Protein AF-A0A4R4QUI0-F1 (afdb_monomer_lite)

Sequence (120 aa):
MSEPFGALEPREASPGRRPVLAGIGLAVLGHLLALAAVVGAARSAGGGRGGDVDLEAGGRFGVAYAVLCTYLGMQTLLLAGVVIASAYGGQWLKVGLIAGWGCGLVLTVGPVVAGFVLGA

Structure (mmCIF, N/CA/C/O backbone):
data_AF-A0A4R4QUI0-F1
#
_entry.id   AF-A0A4R4QUI0-F1
#
loop_
_atom_site.group_PDB
_atom_site.id
_atom_site.type_symbol
_atom_site.label_atom_id
_atom_site.label_alt_id
_atom_site.label_comp_id
_atom_site.label_asym_id
_atom_site.label_entity_id
_atom_site.label_seq_id
_atom_site.pdbx_PDB_ins_code
_atom_site.Cartn_x
_atom_site.Cartn_y
_atom_site.Cartn_z
_atom_site.occupancy
_atom_site.B_iso_or_equiv
_atom_site.auth_seq_id
_atom_site.auth_comp_id
_atom_site.auth_asym_id
_atom_site.auth_atom_id
_atom_site.pdbx_PDB_model_num
ATOM 1 N N . MET A 1 1 ? -57.631 5.597 19.436 1.00 44.00 1 MET A N 1
ATOM 2 C CA . MET A 1 1 ? -56.985 4.651 18.505 1.00 44.00 1 MET A CA 1
ATOM 3 C C . MET A 1 1 ? -55.566 5.145 18.265 1.00 44.00 1 MET A C 1
ATOM 5 O O . MET A 1 1 ? -55.421 6.260 17.795 1.00 44.00 1 MET A O 1
ATOM 9 N N . SER A 1 2 ? -54.593 4.337 18.696 1.00 45.69 2 SER A N 1
ATOM 10 C CA . SER A 1 2 ? -53.229 4.158 18.164 1.00 45.69 2 SER A CA 1
ATOM 11 C C . SER A 1 2 ? -52.360 5.389 17.840 1.00 45.69 2 SER A C 1
ATOM 13 O O . SER A 1 2 ? -52.465 5.962 16.762 1.00 45.69 2 SER A O 1
ATOM 15 N N . GLU A 1 3 ? -51.407 5.701 18.723 1.00 61.09 3 GLU A N 1
ATOM 16 C CA . GLU A 1 3 ? -50.098 6.255 18.323 1.00 61.09 3 GLU A CA 1
ATOM 17 C C . GLU A 1 3 ? -49.208 5.120 17.749 1.00 61.09 3 GLU A C 1
ATOM 19 O O . GLU A 1 3 ? -49.558 3.953 17.963 1.00 61.09 3 GLU A O 1
ATOM 24 N N . PRO A 1 4 ? -48.045 5.369 17.102 1.00 58.41 4 PRO A N 1
ATOM 25 C CA . PRO A 1 4 ? -47.403 6.655 16.806 1.00 58.41 4 PRO A CA 1
ATOM 26 C C . PRO A 1 4 ? -46.914 6.782 15.347 1.00 58.41 4 PRO A C 1
ATOM 28 O O . PRO A 1 4 ? -46.679 5.807 14.632 1.00 58.41 4 PRO A O 1
ATOM 31 N N . PHE A 1 5 ? -46.651 8.018 14.923 1.00 54.06 5 PHE A N 1
ATOM 32 C CA . PHE A 1 5 ? -45.677 8.275 13.866 1.00 54.06 5 PHE A CA 1
ATOM 33 C C . PHE A 1 5 ? -44.335 7.701 14.324 1.00 54.06 5 PHE A C 1
ATOM 35 O O . PHE A 1 5 ? -43.694 8.250 15.218 1.00 54.06 5 PHE A O 1
ATOM 42 N N . GLY A 1 6 ? -43.941 6.572 13.733 1.00 51.44 6 GLY A N 1
ATOM 43 C CA . GLY A 1 6 ? -42.609 6.009 13.876 1.00 51.44 6 GLY A CA 1
ATOM 44 C C . GLY A 1 6 ? -41.600 7.045 13.416 1.00 51.44 6 GLY A C 1
ATOM 45 O O . GLY A 1 6 ? -41.369 7.210 12.217 1.00 51.44 6 GLY A O 1
ATOM 46 N N . ALA A 1 7 ? -41.038 7.767 14.383 1.00 52.62 7 ALA A N 1
ATOM 47 C CA . ALA A 1 7 ? -39.817 8.510 14.201 1.00 52.62 7 ALA A CA 1
ATOM 48 C C . ALA A 1 7 ? -38.840 7.564 13.500 1.00 52.62 7 ALA A C 1
ATOM 50 O O . ALA A 1 7 ? -38.563 6.466 13.987 1.00 52.62 7 ALA A O 1
ATOM 51 N N . LEU A 1 8 ? -38.382 7.964 12.317 1.00 54.88 8 LEU A N 1
ATOM 52 C CA . LEU A 1 8 ? -37.217 7.377 11.680 1.00 54.88 8 LEU A CA 1
ATOM 53 C C . LEU A 1 8 ? -36.045 7.666 12.617 1.00 54.88 8 LEU A C 1
ATOM 55 O O . LEU A 1 8 ? -35.330 8.649 12.431 1.00 54.88 8 LEU A O 1
ATOM 59 N N . GLU A 1 9 ? -35.902 6.863 13.673 1.00 49.88 9 GLU A N 1
ATOM 60 C CA . GLU A 1 9 ? -34.728 6.905 14.523 1.00 49.88 9 GLU A CA 1
ATOM 61 C C . GLU A 1 9 ? -33.533 6.726 13.587 1.00 49.88 9 GLU A C 1
ATOM 63 O O . GLU A 1 9 ? -33.481 5.747 12.825 1.00 49.88 9 GLU A O 1
ATOM 68 N N . PRO A 1 10 ? -32.604 7.693 13.545 1.00 53.31 10 PRO A N 1
ATOM 69 C CA . PRO A 1 10 ? -31.419 7.555 12.732 1.00 53.31 10 PRO A CA 1
ATOM 70 C C . PRO A 1 10 ? -30.663 6.375 13.316 1.00 53.31 10 PRO A C 1
ATOM 72 O O . PRO A 1 10 ? -30.058 6.519 14.3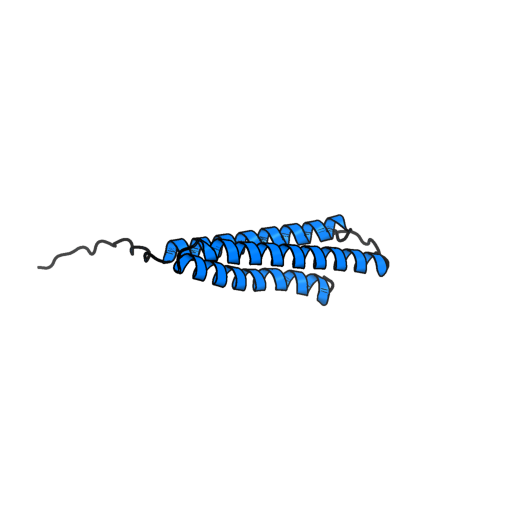71 1.00 53.31 10 PRO A O 1
ATOM 75 N N . ARG A 1 11 ? -30.768 5.213 12.647 1.00 56.09 11 ARG A N 1
ATOM 76 C CA . ARG A 1 11 ? -30.085 3.949 12.957 1.00 56.09 11 ARG A CA 1
ATOM 77 C C . ARG A 1 11 ? -28.744 4.290 13.585 1.00 56.09 11 ARG A C 1
ATOM 79 O O . ARG A 1 11 ? -27.824 4.684 12.859 1.00 56.09 11 ARG A O 1
ATOM 86 N N . GLU A 1 12 ? -28.666 4.215 14.913 1.00 54.25 12 GLU A N 1
ATOM 87 C CA . GLU A 1 12 ? -27.449 4.579 15.615 1.00 54.25 12 GLU A CA 1
ATOM 88 C C . GLU A 1 12 ? -26.357 3.689 15.037 1.00 54.25 12 GLU A C 1
ATOM 90 O O . GLU A 1 12 ? -26.438 2.456 15.058 1.00 54.25 12 GLU A O 1
ATOM 95 N N . ALA A 1 13 ? -25.397 4.316 14.354 1.00 54.78 13 ALA A N 1
ATOM 96 C CA . ALA A 1 13 ? -24.312 3.592 13.730 1.00 54.78 13 ALA A CA 1
ATOM 97 C C . ALA A 1 13 ? -23.639 2.793 14.842 1.00 54.78 13 ALA A C 1
ATOM 99 O O . ALA A 1 13 ? -23.167 3.395 15.805 1.00 54.78 13 ALA A O 1
ATOM 100 N N . SER A 1 14 ? -23.642 1.459 14.715 1.00 61.06 14 SER A N 1
ATOM 101 C CA . SER A 1 14 ? -23.141 0.576 15.766 1.00 61.06 14 SER A CA 1
ATOM 102 C C . SER A 1 14 ? -21.796 1.096 16.288 1.00 61.06 14 SER A C 1
ATOM 104 O O . SER A 1 14 ? -20.969 1.540 15.480 1.00 61.06 14 SER A O 1
ATOM 106 N N . PRO A 1 15 ? -21.548 1.071 17.608 1.00 61.69 15 PRO A N 1
ATOM 107 C CA . PRO A 1 15 ? -20.371 1.711 18.202 1.00 61.69 15 PRO A CA 1
ATOM 108 C C . PRO A 1 15 ? -19.031 1.232 17.601 1.00 61.69 15 PRO A C 1
ATOM 110 O O . PRO A 1 15 ? -18.030 1.940 17.673 1.00 61.69 15 PRO A O 1
ATOM 113 N N . GLY A 1 16 ? -19.009 0.076 16.922 1.00 66.19 16 GLY A N 1
ATOM 114 C CA . GLY A 1 16 ? -17.854 -0.438 16.175 1.00 66.19 16 GLY A CA 1
ATOM 115 C C . GLY A 1 16 ? -17.721 0.019 14.710 1.00 66.19 16 GLY A C 1
ATOM 116 O O . GLY A 1 16 ? -16.652 -0.138 14.127 1.00 66.19 16 GLY A O 1
ATOM 117 N N . ARG A 1 17 ? -18.747 0.605 14.078 1.00 80.62 17 ARG A N 1
ATOM 118 C CA . ARG A 1 17 ? -18.742 0.908 12.631 1.00 80.62 17 ARG A CA 1
ATOM 119 C C . ARG A 1 17 ? -17.758 2.014 12.252 1.00 80.62 17 ARG A C 1
ATOM 121 O O . ARG A 1 17 ? -17.049 1.892 11.258 1.00 80.62 17 ARG A O 1
ATOM 128 N N . ARG A 1 18 ? -17.704 3.092 13.039 1.00 83.75 18 ARG A N 1
ATOM 129 C CA . ARG A 1 18 ? -16.804 4.236 12.801 1.00 83.75 18 ARG A CA 1
ATOM 130 C C . ARG A 1 18 ? -15.318 3.843 12.847 1.00 83.75 18 ARG A C 1
ATOM 132 O O . ARG A 1 18 ? -14.626 4.139 11.875 1.00 83.75 18 ARG A O 1
ATOM 139 N N . PRO A 1 19 ? -14.815 3.152 13.891 1.00 83.25 19 PRO A N 1
ATOM 140 C CA . PRO A 1 19 ? -13.409 2.745 13.935 1.00 83.25 19 PRO A CA 1
ATOM 141 C C . PRO A 1 19 ? -13.047 1.706 12.864 1.00 83.25 19 PRO A C 1
ATOM 143 O O . PRO A 1 19 ? -11.941 1.762 12.334 1.00 83.25 19 PRO A O 1
ATOM 146 N N . VAL A 1 20 ? -13.970 0.812 12.483 1.00 84.50 20 VAL A N 1
ATOM 147 C CA . VAL A 1 20 ? -13.754 -0.116 11.355 1.00 84.50 20 VAL A CA 1
ATOM 148 C C . VAL A 1 20 ? -13.569 0.654 10.046 1.00 84.50 20 VAL A C 1
ATOM 150 O O . VAL A 1 20 ? -12.589 0.431 9.340 1.00 84.50 20 VAL A O 1
ATOM 153 N N . LEU A 1 21 ? -14.472 1.589 9.732 1.00 86.81 21 LEU A N 1
ATOM 154 C CA . LEU A 1 21 ? -14.378 2.400 8.514 1.00 86.81 21 LEU A CA 1
ATOM 155 C C . LEU A 1 21 ? -13.121 3.276 8.499 1.00 86.81 21 LEU A C 1
ATOM 157 O O . LEU A 1 21 ? -12.505 3.419 7.447 1.00 86.81 21 LEU A O 1
ATOM 161 N N . ALA A 1 22 ? -12.713 3.815 9.651 1.00 85.19 22 ALA A N 1
ATOM 162 C CA . ALA A 1 22 ? -11.465 4.562 9.777 1.00 85.19 22 ALA A CA 1
ATOM 163 C C . ALA A 1 22 ? -10.241 3.684 9.469 1.00 85.19 22 ALA A C 1
ATOM 165 O O . ALA A 1 22 ? -9.370 4.101 8.710 1.00 85.19 22 ALA A O 1
ATOM 166 N N . GLY A 1 23 ? -10.199 2.454 9.996 1.00 84.12 23 GLY A N 1
ATOM 167 C CA . GLY A 1 23 ? -9.134 1.494 9.697 1.00 84.12 23 GLY A CA 1
ATOM 168 C C . GLY A 1 23 ? -9.083 1.111 8.217 1.00 84.12 23 GLY A C 1
ATOM 169 O O . GLY A 1 23 ? -8.009 1.122 7.619 1.00 84.12 23 GLY A O 1
ATOM 170 N N . ILE A 1 24 ? -10.246 0.857 7.606 1.00 86.50 24 ILE A N 1
ATOM 171 C CA . ILE A 1 24 ? -10.345 0.565 6.169 1.00 86.50 24 ILE A CA 1
ATOM 172 C C . ILE A 1 24 ? -9.846 1.757 5.351 1.00 86.50 24 ILE A C 1
ATOM 174 O O . ILE A 1 24 ? -8.988 1.594 4.488 1.00 86.50 24 ILE A O 1
ATOM 178 N N . GLY A 1 25 ? -10.357 2.956 5.640 1.00 83.94 25 GLY A N 1
ATOM 179 C CA . GLY A 1 25 ? -9.991 4.178 4.929 1.00 83.94 25 GLY A CA 1
ATOM 180 C C . GLY A 1 25 ? -8.496 4.477 5.014 1.00 83.94 25 GLY A C 1
ATOM 181 O O . GLY A 1 25 ? -7.881 4.784 3.997 1.00 83.94 25 GLY A O 1
ATOM 182 N N . LEU A 1 26 ? -7.895 4.316 6.197 1.00 86.12 26 LEU A N 1
ATOM 183 C CA . LEU A 1 26 ? -6.462 4.523 6.398 1.00 86.12 26 LEU A CA 1
ATOM 184 C C . LEU A 1 26 ? -5.621 3.525 5.592 1.00 86.12 26 LEU A C 1
ATOM 186 O O . LEU A 1 26 ? -4.674 3.923 4.914 1.00 86.12 26 LEU A O 1
ATOM 190 N N . ALA A 1 27 ? -5.978 2.239 5.631 1.00 85.62 27 ALA A N 1
ATOM 191 C CA . ALA A 1 27 ? -5.257 1.202 4.900 1.00 85.62 27 ALA A CA 1
ATOM 192 C C . ALA A 1 27 ? -5.362 1.397 3.378 1.00 85.62 27 ALA A C 1
ATOM 194 O O . ALA A 1 27 ? -4.349 1.320 2.680 1.00 85.62 27 ALA A O 1
ATOM 195 N N . VAL A 1 28 ? -6.559 1.710 2.871 1.00 86.12 28 VAL A N 1
ATOM 196 C CA . VAL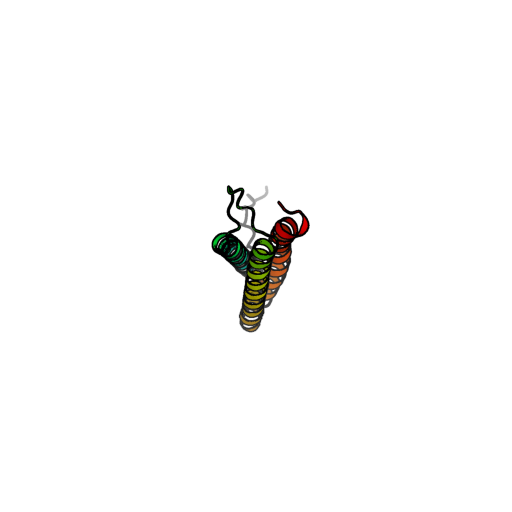 A 1 28 ? -6.794 1.978 1.444 1.00 86.12 28 VAL A CA 1
ATOM 197 C C . VAL A 1 28 ? -6.030 3.219 0.987 1.00 86.12 28 VAL A C 1
ATOM 199 O O . VAL A 1 28 ? -5.358 3.169 -0.041 1.00 86.12 28 VAL A O 1
ATOM 202 N N . LEU A 1 29 ? -6.064 4.313 1.753 1.00 86.88 29 LEU A N 1
ATOM 203 C CA . LEU A 1 29 ? -5.309 5.524 1.427 1.00 86.88 29 LEU A CA 1
ATOM 204 C C . LEU A 1 29 ? -3.803 5.240 1.340 1.00 86.88 29 LEU A C 1
ATOM 206 O O . LEU A 1 29 ? -3.149 5.673 0.393 1.00 86.88 29 LEU A O 1
ATOM 210 N N . GLY A 1 30 ? -3.266 4.463 2.283 1.00 86.12 30 GLY A N 1
ATOM 211 C CA . GLY A 1 30 ? -1.870 4.035 2.251 1.00 86.12 30 GLY A CA 1
ATOM 212 C C . GLY A 1 30 ? -1.519 3.241 0.987 1.00 86.12 30 GLY A C 1
ATOM 213 O O . GLY A 1 30 ? -0.480 3.479 0.376 1.00 86.12 30 GLY A O 1
ATOM 214 N N . HIS A 1 31 ? -2.415 2.361 0.539 1.00 85.25 31 HIS A N 1
ATOM 215 C CA . HIS A 1 31 ? -2.238 1.597 -0.698 1.00 85.25 31 HIS A CA 1
ATOM 216 C C . HIS A 1 31 ? -2.290 2.473 -1.954 1.00 85.25 31 HIS A C 1
ATOM 218 O O . HIS A 1 31 ? -1.502 2.265 -2.875 1.00 85.25 31 HIS A O 1
ATOM 224 N N . LEU A 1 32 ? -3.163 3.485 -1.990 1.00 83.19 32 LEU A N 1
ATOM 225 C CA . LEU A 1 32 ? -3.207 4.457 -3.087 1.00 83.19 32 LEU A CA 1
ATOM 226 C C . LEU A 1 32 ? -1.919 5.288 -3.162 1.00 83.19 32 LEU A C 1
ATOM 228 O O . LEU A 1 32 ? -1.401 5.519 -4.254 1.00 83.19 32 LEU A O 1
ATOM 232 N N . LEU A 1 33 ? -1.367 5.690 -2.014 1.00 85.62 33 LEU A N 1
ATOM 233 C CA . LEU A 1 33 ? -0.077 6.382 -1.945 1.00 85.62 33 LEU A CA 1
ATOM 234 C C . LEU A 1 33 ? 1.079 5.480 -2.392 1.00 85.62 33 LEU A C 1
ATOM 236 O O . LEU A 1 33 ? 1.933 5.920 -3.160 1.00 85.62 33 LEU A O 1
ATOM 240 N N . ALA A 1 34 ? 1.083 4.211 -1.976 1.00 84.00 34 ALA A N 1
ATOM 241 C CA . ALA A 1 34 ? 2.062 3.229 -2.435 1.00 84.00 34 ALA A CA 1
ATOM 242 C C . ALA A 1 34 ? 1.990 3.020 -3.954 1.00 84.00 34 ALA A C 1
ATOM 244 O O . ALA A 1 34 ? 3.023 2.992 -4.621 1.00 84.00 34 ALA A O 1
ATOM 245 N N . LEU A 1 35 ? 0.780 2.941 -4.516 1.00 80.25 35 LEU A N 1
ATOM 246 C CA . LEU A 1 35 ? 0.577 2.847 -5.959 1.00 80.25 35 LEU A CA 1
ATOM 247 C C . LEU A 1 35 ? 1.095 4.099 -6.679 1.00 80.25 35 LEU A C 1
ATOM 249 O O . LEU A 1 35 ? 1.787 3.980 -7.685 1.00 80.25 35 LEU A O 1
ATOM 253 N N . ALA A 1 36 ? 0.819 5.294 -6.152 1.00 83.38 36 ALA A N 1
ATOM 254 C CA . ALA A 1 36 ? 1.338 6.541 -6.709 1.00 83.38 36 ALA A CA 1
ATOM 255 C C . ALA A 1 36 ? 2.876 6.593 -6.677 1.00 83.38 36 ALA A C 1
ATOM 257 O O . ALA A 1 36 ? 3.488 7.014 -7.657 1.00 83.38 36 ALA A O 1
ATOM 258 N N . ALA A 1 37 ? 3.503 6.117 -5.598 1.00 83.62 37 ALA A N 1
ATOM 259 C CA . ALA A 1 37 ? 4.957 6.022 -5.491 1.00 83.62 37 ALA A CA 1
ATOM 260 C C . ALA A 1 37 ? 5.549 5.020 -6.492 1.00 83.62 37 ALA A C 1
ATOM 262 O O . ALA A 1 37 ? 6.549 5.318 -7.136 1.00 83.62 37 ALA A O 1
ATOM 263 N N . VAL A 1 38 ? 4.902 3.867 -6.675 1.00 82.25 38 VAL A N 1
ATOM 264 C CA . VAL A 1 38 ? 5.265 2.863 -7.686 1.00 82.25 38 VAL A CA 1
ATOM 265 C C . VAL A 1 38 ? 5.169 3.434 -9.102 1.00 82.25 38 VAL A C 1
ATOM 267 O O . VAL A 1 38 ? 6.106 3.297 -9.886 1.00 82.25 38 VAL A O 1
ATOM 270 N N . VAL A 1 39 ? 4.077 4.130 -9.425 1.00 80.12 39 VAL A N 1
ATOM 271 C CA . VAL A 1 39 ? 3.918 4.812 -10.718 1.00 80.12 39 VAL A CA 1
ATOM 272 C C . VAL A 1 39 ? 4.980 5.901 -10.889 1.00 80.12 39 VAL A C 1
ATOM 274 O O . VAL A 1 39 ? 5.553 6.033 -11.968 1.00 80.12 39 VAL A O 1
ATOM 277 N N . GLY A 1 40 ? 5.279 6.658 -9.831 1.00 78.00 40 GLY A N 1
ATOM 278 C CA . GLY A 1 40 ? 6.353 7.649 -9.813 1.00 78.00 40 GLY A CA 1
ATOM 279 C C . GLY A 1 40 ? 7.716 7.033 -10.124 1.00 78.00 40 GLY A C 1
ATOM 280 O O . GLY A 1 40 ? 8.396 7.514 -11.028 1.00 78.00 40 GLY A O 1
ATOM 281 N N . ALA A 1 41 ? 8.065 5.931 -9.453 1.00 78.50 41 ALA A N 1
ATOM 282 C CA . ALA A 1 41 ? 9.300 5.183 -9.675 1.00 78.50 41 ALA A CA 1
ATOM 283 C C . ALA A 1 41 ? 9.408 4.674 -11.121 1.00 78.50 41 ALA A C 1
ATOM 285 O O . ALA A 1 41 ? 10.440 4.867 -11.769 1.00 78.50 41 ALA A O 1
ATOM 286 N N . ALA A 1 42 ? 8.320 4.110 -11.659 1.00 73.94 42 ALA A N 1
ATOM 287 C CA . ALA A 1 42 ? 8.250 3.661 -13.049 1.00 73.94 42 ALA A CA 1
ATOM 288 C C . ALA A 1 42 ? 8.535 4.808 -14.028 1.00 73.94 42 ALA A C 1
ATOM 290 O O . ALA A 1 42 ? 9.342 4.662 -14.945 1.00 73.94 42 ALA A O 1
ATOM 291 N N . ARG A 1 43 ? 7.917 5.977 -13.810 1.00 74.94 43 ARG A N 1
ATOM 292 C CA . ARG A 1 43 ? 8.129 7.154 -14.663 1.00 74.94 43 ARG A CA 1
ATOM 293 C C . ARG A 1 43 ? 9.537 7.718 -14.547 1.00 74.94 43 ARG A C 1
ATOM 295 O O . ARG A 1 43 ? 10.128 8.030 -15.574 1.00 74.94 43 ARG A O 1
ATOM 302 N N . SER A 1 44 ? 10.083 7.827 -13.336 1.00 75.00 44 SER A N 1
ATOM 303 C CA . SER A 1 44 ? 11.451 8.322 -13.131 1.00 75.00 44 SER A CA 1
ATOM 304 C C . SER A 1 44 ? 12.509 7.403 -13.735 1.00 75.00 44 SER A C 1
ATOM 306 O O . SER A 1 44 ? 13.566 7.876 -14.133 1.00 75.00 44 SER A O 1
ATOM 308 N N . ALA A 1 45 ? 12.216 6.105 -13.835 1.00 71.50 45 ALA A N 1
ATOM 309 C CA . ALA A 1 45 ? 13.090 5.127 -14.469 1.00 71.50 45 ALA A CA 1
ATOM 310 C C . ALA A 1 45 ? 12.943 5.081 -16.007 1.00 71.50 45 ALA A C 1
ATOM 312 O O . ALA A 1 45 ? 13.655 4.323 -16.657 1.00 71.50 45 ALA A O 1
ATOM 313 N N . GLY A 1 46 ? 12.047 5.885 -16.597 1.00 66.81 46 GLY A N 1
ATOM 314 C CA . GLY A 1 46 ? 11.860 5.988 -18.050 1.00 66.81 46 GLY A CA 1
ATOM 315 C C . GLY A 1 46 ? 10.633 5.261 -18.618 1.00 66.81 46 GLY A C 1
ATOM 316 O O . GLY A 1 46 ? 10.430 5.289 -19.826 1.00 66.81 46 GLY A O 1
ATOM 317 N N . GLY A 1 47 ? 9.771 4.659 -17.789 1.00 62.00 47 GLY A N 1
ATOM 318 C CA . GLY A 1 47 ? 8.564 3.921 -18.210 1.00 62.00 47 GLY A CA 1
ATOM 319 C C . GLY A 1 47 ? 7.336 4.789 -18.545 1.00 62.00 47 GLY A C 1
ATOM 320 O O . GLY A 1 47 ? 6.221 4.475 -18.134 1.00 62.00 47 GLY A O 1
ATOM 321 N N . GLY A 1 48 ? 7.519 5.938 -19.199 1.00 52.16 48 GLY A N 1
ATOM 322 C CA . GLY A 1 48 ? 6.458 6.926 -19.444 1.00 52.16 48 GLY A CA 1
ATOM 323 C C . GLY A 1 48 ? 5.474 6.579 -20.577 1.00 52.16 48 GLY A C 1
ATOM 324 O O . GLY A 1 48 ? 5.847 6.023 -21.603 1.00 52.16 48 GLY A O 1
ATOM 325 N N . ARG A 1 49 ? 4.205 6.987 -20.408 1.00 49.41 49 ARG A N 1
ATOM 326 C CA . ARG A 1 49 ? 3.105 6.851 -21.384 1.00 49.41 49 ARG A CA 1
ATOM 327 C C . ARG A 1 49 ? 3.379 7.770 -22.586 1.00 49.41 49 ARG A C 1
ATOM 329 O O . ARG A 1 49 ? 3.110 8.964 -22.495 1.00 49.41 49 ARG A O 1
ATOM 336 N N . GLY A 1 50 ? 3.924 7.230 -23.675 1.00 45.94 50 GLY A N 1
ATOM 337 C CA . GLY A 1 50 ? 4.047 7.957 -24.947 1.00 45.94 50 GLY A CA 1
ATOM 338 C C . GLY A 1 50 ? 5.419 7.964 -25.617 1.00 45.94 50 GLY A C 1
ATOM 339 O O . GLY A 1 50 ? 5.662 8.849 -26.427 1.00 45.94 50 GLY A O 1
ATOM 340 N N . GLY A 1 51 ? 6.313 7.030 -25.317 1.00 40.94 51 GLY A N 1
ATOM 341 C CA . GLY A 1 51 ? 7.567 6.946 -26.048 1.00 40.94 51 GLY A CA 1
ATOM 342 C C . GLY A 1 51 ? 7.813 5.535 -26.519 1.00 40.94 51 GLY A C 1
ATOM 343 O O . GLY A 1 51 ? 8.003 4.649 -25.691 1.00 40.94 51 GLY A O 1
ATOM 344 N N . ASP A 1 52 ? 7.927 5.375 -27.830 1.00 44.72 52 ASP A N 1
ATOM 345 C CA . ASP A 1 52 ? 8.775 4.381 -28.485 1.00 44.72 52 ASP A CA 1
ATOM 346 C C . ASP A 1 52 ? 10.251 4.580 -28.066 1.00 44.72 52 ASP A C 1
ATOM 348 O O . ASP A 1 52 ? 11.155 4.709 -28.889 1.00 44.72 52 ASP A O 1
ATOM 352 N N . VAL A 1 53 ? 10.515 4.693 -26.761 1.00 47.09 53 VAL A N 1
ATOM 353 C CA . VAL A 1 53 ? 11.855 4.599 -26.211 1.00 47.09 53 VAL A CA 1
ATOM 354 C C . VAL A 1 53 ? 12.095 3.111 -26.166 1.00 47.09 53 VAL A C 1
ATOM 356 O O . VAL A 1 53 ? 11.632 2.417 -25.259 1.00 47.09 53 VAL A O 1
ATOM 359 N N . ASP A 1 54 ? 12.743 2.623 -27.214 1.00 50.69 54 ASP A N 1
ATOM 360 C CA . ASP A 1 54 ? 13.218 1.257 -27.312 1.00 50.69 54 ASP A CA 1
ATOM 361 C C . ASP A 1 54 ? 14.280 1.063 -26.224 1.00 50.69 54 ASP A C 1
ATOM 363 O O . ASP A 1 54 ? 15.485 1.183 -26.434 1.00 50.69 54 ASP A O 1
ATOM 367 N N . LEU A 1 55 ? 13.817 0.892 -24.984 1.00 53.81 55 LEU A N 1
ATOM 368 C CA . LEU A 1 55 ? 14.663 0.491 -23.885 1.00 53.81 55 LEU A CA 1
ATOM 369 C C . LEU A 1 55 ? 15.175 -0.883 -24.293 1.00 53.81 55 LEU A C 1
ATOM 371 O O . LEU A 1 55 ? 14.403 -1.852 -24.299 1.00 53.81 55 LEU A O 1
ATOM 375 N N . GLU A 1 56 ? 16.467 -0.951 -24.625 1.00 60.56 56 GLU A N 1
ATOM 376 C CA . GLU A 1 56 ? 17.204 -2.207 -24.716 1.00 60.56 56 GLU A CA 1
ATOM 377 C C . GLU A 1 56 ? 16.845 -3.069 -23.497 1.00 60.56 56 GLU A C 1
ATOM 379 O O . GLU A 1 56 ? 16.511 -2.545 -22.429 1.00 60.56 56 GLU A O 1
ATOM 384 N N . ALA A 1 57 ? 16.897 -4.396 -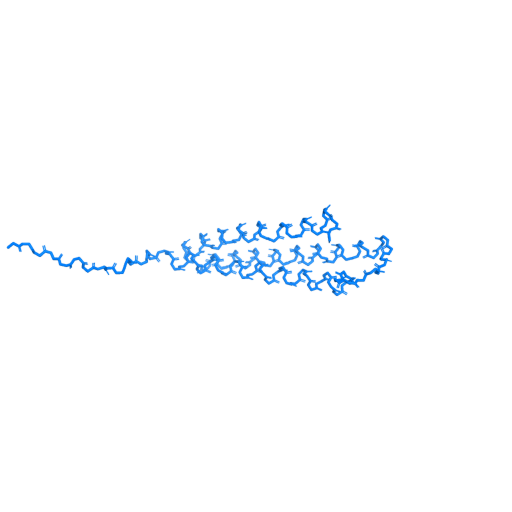23.622 1.00 58.47 57 ALA A N 1
ATOM 385 C CA . ALA A 1 57 ? 16.418 -5.320 -22.587 1.00 58.47 57 ALA A CA 1
ATOM 386 C C . ALA A 1 57 ? 16.913 -4.982 -21.156 1.00 58.47 57 ALA A C 1
ATOM 388 O O . ALA A 1 57 ? 16.179 -5.179 -20.185 1.00 58.47 57 ALA A O 1
ATOM 389 N N . GLY A 1 58 ? 18.111 -4.392 -21.027 1.00 57.56 58 GLY A N 1
ATOM 390 C CA . GLY A 1 58 ? 18.656 -3.884 -19.763 1.00 57.56 58 GLY A CA 1
ATOM 391 C C . GLY A 1 58 ? 17.902 -2.691 -19.149 1.00 57.56 58 GLY A C 1
ATOM 392 O O . GLY A 1 58 ? 17.727 -2.642 -17.932 1.00 57.56 58 GLY A O 1
ATOM 393 N N . GLY A 1 59 ? 17.387 -1.759 -19.954 1.00 63.28 59 GLY A N 1
ATOM 394 C CA . GLY A 1 59 ? 16.587 -0.621 -19.485 1.00 63.28 59 GLY A CA 1
ATOM 395 C C . GLY A 1 59 ? 15.220 -1.044 -18.941 1.00 63.28 59 GLY A C 1
ATOM 396 O O . GLY A 1 59 ? 14.806 -0.587 -17.876 1.00 63.28 59 GLY A O 1
ATOM 397 N N . ARG A 1 60 ? 14.554 -1.998 -19.607 1.00 68.62 60 ARG A N 1
ATOM 398 C CA . ARG A 1 60 ? 13.276 -2.569 -19.132 1.00 68.62 60 ARG A CA 1
ATOM 399 C C . ARG A 1 60 ? 13.450 -3.310 -17.807 1.00 68.62 60 ARG A C 1
ATOM 401 O O . ARG A 1 60 ? 12.617 -3.175 -16.913 1.00 68.62 60 ARG A O 1
ATOM 408 N N . PHE A 1 61 ? 14.561 -4.035 -17.655 1.00 71.75 61 PHE A N 1
ATOM 409 C CA . PHE A 1 61 ? 14.920 -4.683 -16.396 1.00 71.75 61 PHE A CA 1
ATOM 410 C C . PHE A 1 61 ? 15.147 -3.665 -15.267 1.00 71.75 61 PHE A C 1
ATOM 412 O O . PHE A 1 61 ? 14.649 -3.867 -14.162 1.00 71.75 61 PHE A O 1
ATOM 419 N N . GLY A 1 62 ? 15.829 -2.548 -15.540 1.00 72.88 62 GLY A N 1
ATOM 420 C CA . GLY A 1 62 ? 16.041 -1.475 -14.561 1.00 72.88 62 GLY A CA 1
ATOM 421 C C . GLY A 1 62 ? 14.737 -0.847 -14.057 1.00 72.88 62 GLY A C 1
ATOM 422 O O . GLY A 1 62 ? 14.560 -0.687 -12.849 1.00 72.88 62 GLY A O 1
ATOM 423 N N . VAL A 1 63 ? 13.791 -0.562 -14.961 1.00 74.62 63 VAL A N 1
ATOM 424 C CA . VAL A 1 63 ? 12.449 -0.060 -14.608 1.00 74.62 63 VAL A CA 1
ATOM 425 C C . VAL A 1 63 ? 11.692 -1.082 -13.760 1.00 74.62 63 VAL A C 1
ATOM 427 O O . VAL A 1 63 ? 11.170 -0.741 -12.698 1.00 74.62 63 VAL A O 1
ATOM 430 N N . ALA A 1 64 ? 11.671 -2.344 -14.196 1.00 74.19 64 ALA A N 1
ATOM 431 C CA . ALA A 1 64 ? 11.004 -3.435 -13.495 1.00 74.19 64 ALA A CA 1
ATOM 432 C C . ALA A 1 64 ? 11.568 -3.638 -12.077 1.00 74.19 64 ALA A C 1
ATOM 434 O O . ALA A 1 64 ? 10.816 -3.740 -11.107 1.00 74.19 64 ALA A O 1
ATOM 435 N N . TYR A 1 65 ? 12.894 -3.636 -11.941 1.00 75.94 65 TYR A N 1
ATOM 436 C CA . TYR A 1 65 ? 13.577 -3.769 -10.660 1.00 75.94 65 TYR A CA 1
ATOM 437 C C . TYR A 1 65 ? 13.277 -2.591 -9.726 1.00 75.94 65 TYR A C 1
ATOM 439 O O . TYR A 1 65 ? 12.893 -2.805 -8.576 1.00 75.94 65 TYR A O 1
ATOM 447 N N . ALA A 1 66 ? 13.372 -1.351 -10.220 1.00 78.25 66 ALA A N 1
ATOM 448 C CA . ALA A 1 66 ? 13.068 -0.156 -9.434 1.00 78.25 66 ALA A CA 1
ATOM 449 C C . ALA A 1 66 ? 11.626 -0.180 -8.909 1.00 78.25 66 ALA A C 1
ATOM 451 O O . ALA A 1 66 ? 11.389 0.035 -7.720 1.00 78.25 66 ALA A O 1
ATOM 452 N N . VAL A 1 67 ? 10.670 -0.520 -9.776 1.00 80.69 67 VAL A N 1
ATOM 453 C CA . VAL A 1 67 ? 9.261 -0.622 -9.403 1.00 80.69 67 VAL A CA 1
ATOM 454 C C . VAL A 1 67 ? 9.023 -1.742 -8.386 1.00 80.69 67 VAL A C 1
ATOM 456 O O . VAL A 1 67 ? 8.308 -1.516 -7.408 1.00 80.69 67 VAL A O 1
ATOM 459 N N . LEU A 1 68 ? 9.637 -2.918 -8.558 1.00 81.00 68 LEU A N 1
ATOM 460 C CA . LEU A 1 68 ? 9.512 -4.024 -7.605 1.00 81.00 68 LEU A CA 1
ATOM 461 C C . LEU A 1 68 ? 10.079 -3.647 -6.229 1.00 81.00 68 LEU A C 1
ATOM 463 O O . LEU A 1 68 ? 9.428 -3.883 -5.211 1.00 81.00 68 LEU A O 1
ATOM 467 N N . CYS A 1 69 ? 11.252 -3.014 -6.182 1.00 82.19 69 CYS A N 1
ATOM 468 C CA . CYS A 1 69 ? 11.854 -2.541 -4.937 1.00 82.19 69 CYS A CA 1
ATOM 469 C C . CYS A 1 69 ? 10.989 -1.479 -4.247 1.00 82.19 69 CYS A C 1
ATOM 471 O O . CYS A 1 69 ? 10.764 -1.571 -3.039 1.00 82.19 69 CYS A O 1
ATOM 473 N N . THR A 1 70 ? 10.466 -0.497 -4.989 1.00 84.75 70 THR A N 1
ATOM 474 C CA . THR A 1 70 ? 9.549 0.510 -4.432 1.00 84.75 70 THR A CA 1
ATOM 475 C C . THR A 1 70 ? 8.267 -0.138 -3.916 1.00 84.75 70 THR A C 1
ATOM 477 O O . THR A 1 70 ? 7.821 0.190 -2.818 1.00 84.75 70 THR A O 1
ATOM 480 N N . TYR A 1 71 ? 7.702 -1.094 -4.656 1.00 83.31 71 TYR A N 1
ATOM 481 C CA . TYR A 1 71 ? 6.510 -1.827 -4.240 1.00 83.31 71 TYR A CA 1
ATOM 482 C C . TYR A 1 71 ? 6.741 -2.599 -2.934 1.00 83.31 71 TYR A C 1
ATOM 484 O O . TYR A 1 71 ? 5.983 -2.427 -1.979 1.00 83.31 71 TYR A O 1
ATOM 492 N N . LEU A 1 72 ? 7.813 -3.396 -2.852 1.00 84.69 72 LEU A N 1
ATOM 493 C CA . LEU A 1 72 ? 8.162 -4.160 -1.648 1.00 84.69 72 LEU A CA 1
ATOM 494 C C . LEU A 1 72 ? 8.452 -3.245 -0.452 1.00 84.69 72 LEU A C 1
ATOM 496 O O . LEU A 1 72 ? 7.987 -3.512 0.659 1.00 84.69 72 LEU A O 1
ATOM 500 N N . GLY A 1 73 ? 9.175 -2.144 -0.676 1.00 86.62 73 GLY A N 1
ATOM 501 C CA . GLY A 1 73 ? 9.457 -1.147 0.355 1.00 86.62 73 GLY A CA 1
ATOM 502 C C . GLY A 1 73 ? 8.179 -0.514 0.909 1.00 86.62 73 GLY A C 1
ATOM 503 O O . GLY A 1 73 ? 7.976 -0.490 2.123 1.00 86.62 73 GLY A O 1
ATOM 504 N N . MET A 1 74 ? 7.272 -0.080 0.030 1.00 86.31 74 MET A N 1
ATOM 505 C CA . MET A 1 74 ? 5.996 0.514 0.435 1.00 86.31 74 MET A CA 1
ATOM 506 C C . MET A 1 74 ? 5.079 -0.491 1.134 1.00 86.31 74 MET A C 1
ATOM 508 O O . MET A 1 74 ? 4.471 -0.148 2.144 1.00 86.31 74 MET A O 1
ATOM 512 N N . GLN A 1 75 ? 5.015 -1.741 0.668 1.00 85.62 75 GLN A N 1
ATOM 513 C CA . GLN A 1 75 ? 4.228 -2.784 1.335 1.00 85.62 75 GLN A CA 1
ATOM 514 C C . GLN A 1 75 ? 4.758 -3.102 2.737 1.00 85.62 75 GLN A C 1
ATOM 516 O O . GLN A 1 75 ? 3.975 -3.260 3.674 1.00 85.62 75 GLN A O 1
ATOM 521 N N . THR A 1 76 ? 6.082 -3.120 2.912 1.00 85.88 76 THR A N 1
ATOM 522 C CA . THR A 1 76 ? 6.709 -3.318 4.226 1.00 85.88 76 THR A CA 1
ATOM 523 C C . THR A 1 76 ? 6.393 -2.158 5.174 1.00 85.88 76 THR A C 1
ATOM 525 O O . THR A 1 76 ? 6.016 -2.388 6.322 1.00 85.88 76 THR A O 1
ATOM 528 N N . LEU A 1 77 ? 6.477 -0.911 4.692 1.00 86.88 77 LEU A N 1
ATOM 529 C CA . LEU A 1 77 ? 6.119 0.280 5.474 1.00 86.88 77 LEU A CA 1
ATOM 530 C C . LEU A 1 77 ? 4.635 0.296 5.863 1.00 86.88 77 LEU A C 1
ATOM 532 O O . LEU A 1 77 ? 4.304 0.592 7.010 1.00 86.88 77 LEU A O 1
ATOM 536 N N . LEU A 1 78 ? 3.741 -0.054 4.935 1.00 87.25 78 LEU A N 1
ATOM 537 C CA . LEU A 1 78 ? 2.305 -0.145 5.202 1.00 87.25 78 LEU A CA 1
ATOM 538 C C . LEU A 1 78 ? 1.987 -1.239 6.219 1.00 87.25 78 LEU A C 1
ATOM 540 O O . LEU A 1 78 ? 1.189 -1.009 7.127 1.00 87.25 78 LEU A O 1
ATOM 544 N N . LEU A 1 79 ? 2.628 -2.405 6.104 1.00 87.44 79 LEU A N 1
ATOM 545 C CA . LEU A 1 79 ? 2.470 -3.488 7.068 1.00 87.44 79 LEU A CA 1
ATOM 546 C C . LEU A 1 79 ? 2.966 -3.068 8.458 1.00 87.44 79 LEU A C 1
ATOM 548 O O . LEU A 1 79 ? 2.258 -3.275 9.441 1.00 87.44 79 LEU A O 1
ATOM 552 N N . ALA A 1 80 ? 4.128 -2.414 8.547 1.00 87.56 80 ALA A N 1
ATOM 553 C CA . ALA A 1 80 ? 4.635 -1.867 9.805 1.00 87.56 80 ALA A CA 1
ATOM 554 C C . ALA A 1 80 ? 3.659 -0.842 10.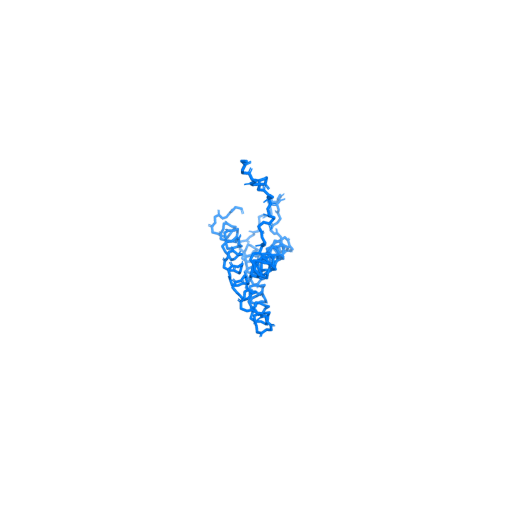407 1.00 87.56 80 ALA A C 1
ATOM 556 O O . ALA A 1 80 ? 3.345 -0.912 11.595 1.00 87.56 80 ALA A O 1
ATOM 557 N N . GLY A 1 81 ? 3.106 0.053 9.582 1.00 84.50 81 GLY A N 1
ATOM 558 C CA . GLY A 1 81 ? 2.079 1.011 9.989 1.00 84.50 81 GLY A CA 1
ATOM 559 C C . GLY A 1 81 ? 0.811 0.336 10.520 1.00 84.50 81 GLY A C 1
ATOM 560 O O . GLY A 1 81 ? 0.302 0.737 11.564 1.00 84.50 81 GLY A O 1
ATOM 561 N N . VAL A 1 82 ? 0.333 -0.726 9.863 1.00 87.50 82 VAL A N 1
ATOM 562 C CA . VAL A 1 82 ? -0.814 -1.527 10.325 1.00 87.50 82 VAL A CA 1
ATOM 563 C C . VAL A 1 82 ? -0.511 -2.218 11.650 1.00 87.50 82 VAL A C 1
ATOM 565 O O . VAL A 1 82 ? -1.360 -2.192 12.539 1.00 87.50 82 VAL A O 1
ATOM 568 N N . VAL A 1 83 ? 0.676 -2.807 11.815 1.00 88.69 83 VAL A N 1
ATOM 569 C CA . VAL A 1 83 ? 1.091 -3.466 13.065 1.00 88.69 83 VAL A CA 1
ATOM 570 C C . VAL A 1 83 ? 1.150 -2.457 14.213 1.00 88.69 83 VAL A C 1
ATOM 572 O O . VAL A 1 83 ? 0.561 -2.702 15.266 1.00 88.69 83 VAL A O 1
ATOM 575 N N . ILE A 1 84 ? 1.781 -1.299 13.998 1.00 88.44 84 ILE A N 1
ATOM 576 C CA . ILE A 1 84 ? 1.879 -0.221 14.991 1.00 88.44 84 ILE A CA 1
ATOM 577 C C . ILE A 1 84 ? 0.482 0.308 15.337 1.00 88.44 84 ILE A C 1
ATOM 579 O O . ILE A 1 84 ? 0.092 0.297 16.502 1.00 88.44 84 ILE A O 1
ATOM 583 N N . ALA A 1 85 ? -0.315 0.708 14.343 1.00 82.19 85 ALA A N 1
ATOM 584 C CA . ALA A 1 85 ? -1.666 1.225 14.568 1.00 82.19 85 ALA A CA 1
ATOM 585 C C . ALA A 1 85 ? -2.585 0.182 15.224 1.00 82.19 85 ALA A C 1
ATOM 587 O O . ALA A 1 85 ? -3.448 0.529 16.031 1.00 82.19 85 ALA A O 1
ATOM 588 N N . SER A 1 86 ? -2.369 -1.103 14.934 1.00 82.81 86 SER A N 1
ATOM 589 C CA . SER A 1 86 ? -3.051 -2.193 15.620 1.00 82.81 86 SER A CA 1
ATOM 590 C C . SER A 1 86 ? -2.618 -2.284 17.079 1.00 82.81 86 SER A C 1
ATOM 592 O O . SER A 1 86 ? -3.480 -2.402 17.938 1.00 82.81 86 SER A O 1
ATOM 594 N N . ALA A 1 87 ? -1.329 -2.183 17.408 1.00 86.12 87 ALA A N 1
ATOM 595 C CA . ALA A 1 87 ? -0.854 -2.284 18.791 1.00 86.12 87 ALA A CA 1
ATOM 596 C C . ALA A 1 87 ? -1.492 -1.239 19.728 1.00 86.12 87 ALA A C 1
ATOM 598 O O . ALA A 1 87 ? -1.830 -1.570 20.864 1.00 86.12 87 ALA A O 1
ATOM 599 N N . TYR A 1 88 ? -1.729 -0.021 19.232 1.00 85.12 88 TYR A N 1
ATOM 600 C CA . TYR A 1 88 ? -2.318 1.085 20.002 1.00 85.12 88 TYR A CA 1
ATOM 601 C C . TYR A 1 88 ? -3.836 1.262 19.800 1.00 85.12 88 TYR A C 1
ATOM 603 O O . TYR A 1 88 ? -4.460 2.090 20.461 1.00 85.12 88 TYR A O 1
ATOM 611 N N . GLY A 1 89 ? -4.444 0.503 18.884 1.00 80.69 89 GLY A N 1
ATOM 612 C CA . GLY A 1 89 ? -5.847 0.635 18.493 1.00 80.69 89 GLY A CA 1
ATOM 613 C C . GLY A 1 89 ? -6.811 -0.301 19.229 1.00 80.69 89 GLY A C 1
ATOM 614 O O . GLY A 1 89 ? -6.463 -1.410 19.640 1.00 80.69 89 GLY A O 1
ATOM 615 N N . GLY A 1 90 ? -8.081 0.108 19.322 1.00 86.88 90 GLY A N 1
ATOM 616 C CA . GLY A 1 90 ? -9.168 -0.764 19.783 1.00 86.88 90 GLY A CA 1
ATOM 617 C C . GLY A 1 90 ? -9.445 -1.929 18.819 1.00 86.88 90 GLY A C 1
ATOM 618 O O . GLY A 1 90 ? -9.125 -1.860 17.632 1.00 86.88 90 GLY A O 1
ATOM 619 N N . GLN A 1 91 ? -10.088 -2.999 19.306 1.00 87.12 91 GLN A N 1
ATOM 620 C CA . GLN A 1 91 ? -10.362 -4.222 18.527 1.00 87.12 91 GLN A CA 1
ATOM 621 C C . GLN A 1 91 ? -11.062 -3.948 17.185 1.00 87.12 91 GLN A C 1
ATOM 623 O O . GLN A 1 91 ? -10.695 -4.522 16.165 1.00 87.12 91 GLN A O 1
ATOM 628 N N . TRP A 1 92 ? -12.014 -3.016 17.157 1.00 84.69 92 TRP A N 1
ATOM 629 C CA . TRP A 1 92 ? -12.733 -2.639 15.938 1.00 84.69 92 TRP A CA 1
ATOM 630 C C . TRP A 1 92 ? -11.856 -1.904 14.912 1.00 84.69 92 TRP A C 1
ATOM 632 O O . TRP A 1 92 ? -12.011 -2.118 13.712 1.00 84.69 92 TRP A O 1
ATOM 642 N N . LEU A 1 93 ? -10.891 -1.095 15.363 1.00 83.56 93 LEU A N 1
ATOM 643 C CA . LEU A 1 93 ? -9.920 -0.447 14.477 1.00 83.56 93 LEU A CA 1
ATOM 644 C C . LEU A 1 93 ? -8.967 -1.483 13.867 1.00 83.56 93 LEU A C 1
ATOM 646 O O . LEU A 1 93 ? -8.731 -1.445 12.665 1.00 83.56 93 LEU A O 1
ATOM 650 N N . LYS A 1 94 ? -8.491 -2.452 14.664 1.00 87.50 94 LYS A N 1
ATOM 651 C CA . LYS A 1 94 ? -7.658 -3.574 14.187 1.00 87.50 94 LYS A CA 1
ATOM 652 C C . LYS A 1 94 ? -8.345 -4.353 13.068 1.00 87.50 94 LYS A C 1
ATOM 654 O O . LYS A 1 94 ? -7.748 -4.583 12.022 1.00 87.50 94 LYS A O 1
ATOM 659 N N . VAL A 1 95 ? -9.615 -4.718 13.269 1.00 88.19 95 VAL A N 1
ATOM 660 C CA . VAL A 1 95 ? -10.417 -5.425 12.256 1.00 88.19 95 VAL A CA 1
ATOM 661 C C . VAL A 1 95 ? -10.516 -4.599 10.973 1.00 88.19 95 VAL A C 1
ATOM 663 O O . VAL A 1 95 ? -10.294 -5.131 9.889 1.00 88.19 95 VAL A O 1
ATOM 666 N N . GLY A 1 96 ? -10.784 -3.294 11.093 1.00 85.50 96 GLY A N 1
ATOM 667 C CA . GLY A 1 96 ? -10.816 -2.381 9.951 1.00 85.50 96 GLY A CA 1
ATOM 668 C C . GLY A 1 96 ? -9.479 -2.279 9.215 1.00 85.50 96 GLY A C 1
ATOM 669 O O . GLY A 1 96 ? -9.457 -2.334 7.990 1.00 85.50 96 GLY A O 1
ATOM 670 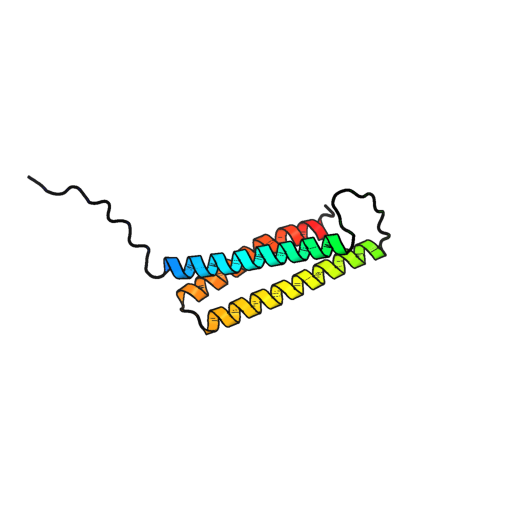N N . LEU A 1 97 ? -8.365 -2.177 9.945 1.00 86.62 97 LEU A N 1
ATOM 671 C CA . LEU A 1 97 ? -7.016 -2.105 9.377 1.00 86.62 97 LEU A CA 1
ATOM 672 C C . LEU A 1 97 ? -6.640 -3.385 8.628 1.00 86.62 97 LEU A C 1
ATOM 674 O O . LEU A 1 97 ? -6.149 -3.299 7.510 1.00 86.62 97 LEU A O 1
ATOM 678 N N . ILE A 1 98 ? -6.903 -4.564 9.202 1.00 88.12 98 ILE A N 1
ATOM 679 C CA . ILE A 1 98 ? -6.598 -5.856 8.566 1.00 88.12 98 ILE A CA 1
ATOM 680 C C . ILE A 1 98 ? -7.469 -6.059 7.322 1.00 88.12 98 ILE A C 1
ATOM 682 O O . ILE A 1 98 ? -6.953 -6.400 6.258 1.00 88.12 98 ILE A O 1
ATOM 686 N N . ALA A 1 99 ? -8.779 -5.810 7.430 1.00 87.25 99 ALA A N 1
ATOM 687 C CA . ALA A 1 99 ? -9.699 -5.929 6.299 1.00 87.25 99 ALA A CA 1
ATOM 688 C C . ALA A 1 99 ? -9.345 -4.940 5.176 1.00 87.25 99 ALA A C 1
ATOM 690 O O . ALA A 1 99 ? -9.315 -5.308 4.002 1.00 87.25 99 ALA A O 1
ATOM 691 N N . GLY A 1 100 ? -9.029 -3.695 5.540 1.00 86.00 100 GLY A N 1
ATOM 692 C CA . GLY A 1 100 ? -8.583 -2.665 4.610 1.00 86.00 100 GLY A CA 1
ATOM 693 C C . GLY A 1 100 ? -7.237 -2.984 3.965 1.00 86.00 100 GLY A C 1
ATOM 694 O O . GLY A 1 100 ? -7.075 -2.741 2.775 1.00 86.00 100 GLY A O 1
ATOM 695 N N . TRP A 1 101 ? -6.296 -3.568 4.712 1.00 88.06 101 TRP A N 1
ATOM 696 C CA . TRP A 1 101 ? -4.991 -3.981 4.195 1.00 88.06 101 TRP A CA 1
ATOM 697 C C . TRP A 1 101 ? -5.131 -5.117 3.180 1.00 88.06 101 TRP A C 1
ATOM 699 O O . TRP A 1 101 ? -4.602 -5.012 2.079 1.00 88.06 101 TRP A O 1
ATOM 709 N N . GLY A 1 102 ? -5.921 -6.150 3.491 1.00 85.94 102 GLY A N 1
ATOM 710 C CA . GLY A 1 102 ? -6.204 -7.235 2.546 1.00 85.94 102 GLY A CA 1
ATOM 711 C C . GLY A 1 102 ? -6.901 -6.746 1.271 1.00 85.94 102 GLY A C 1
ATOM 712 O O . GLY A 1 102 ? -6.487 -7.099 0.169 1.00 85.94 102 GLY A O 1
ATOM 713 N N . CYS A 1 103 ? -7.917 -5.885 1.404 1.00 84.88 103 CYS A N 1
ATOM 714 C CA . CYS A 1 103 ? -8.603 -5.277 0.259 1.00 84.88 103 CYS A CA 1
ATOM 715 C C . CYS A 1 103 ? -7.655 -4.402 -0.578 1.00 84.88 103 CYS A C 1
ATOM 717 O O . CYS A 1 103 ? -7.609 -4.515 -1.803 1.00 84.88 103 CYS A O 1
ATOM 719 N N . GLY A 1 104 ? -6.851 -3.570 0.087 1.00 81.12 104 GLY A N 1
ATOM 720 C CA . GLY A 1 104 ? -5.843 -2.734 -0.552 1.00 81.12 104 GLY A CA 1
ATOM 721 C C . GLY A 1 104 ? -4.835 -3.555 -1.352 1.00 81.12 104 GLY A C 1
ATOM 722 O O . GLY A 1 104 ? -4.515 -3.181 -2.477 1.00 81.12 104 GLY A O 1
ATOM 723 N N . LEU A 1 105 ? -4.373 -4.685 -0.811 1.00 81.69 105 LEU A N 1
ATOM 724 C CA . LEU A 1 105 ? -3.436 -5.585 -1.483 1.00 81.69 105 LEU A CA 1
ATOM 725 C C . LEU A 1 105 ? -3.994 -6.102 -2.806 1.00 81.69 105 LEU A C 1
ATOM 727 O O . LEU A 1 105 ? -3.302 -6.073 -3.818 1.00 81.69 105 LEU A O 1
ATOM 731 N N . VAL A 1 106 ? -5.258 -6.527 -2.825 1.00 81.88 106 VAL A N 1
ATOM 732 C CA . VAL A 1 106 ? -5.919 -6.973 -4.062 1.00 81.88 106 VAL A CA 1
ATOM 733 C C . VAL A 1 106 ? -5.951 -5.842 -5.096 1.00 81.88 106 VAL A C 1
ATOM 735 O O . VAL A 1 106 ? -5.665 -6.069 -6.273 1.00 81.88 106 VAL A O 1
ATOM 738 N N . LEU A 1 107 ? -6.234 -4.613 -4.654 1.00 76.81 107 LEU A N 1
ATOM 739 C CA . LEU A 1 107 ? -6.295 -3.434 -5.520 1.00 76.81 107 LEU A CA 1
ATOM 740 C C . LEU A 1 107 ? -4.927 -2.992 -6.060 1.00 76.81 107 LEU A C 1
ATOM 742 O O . LEU A 1 107 ? -4.883 -2.412 -7.142 1.00 76.81 107 LEU A O 1
ATOM 746 N N . THR A 1 108 ? -3.823 -3.238 -5.349 1.00 75.81 108 THR A N 1
ATOM 747 C CA . THR A 1 108 ? -2.473 -2.827 -5.784 1.00 75.81 108 THR A CA 1
ATOM 748 C C . THR A 1 108 ? -1.715 -3.923 -6.522 1.00 75.81 108 THR A C 1
ATOM 750 O O . THR A 1 108 ? -0.975 -3.618 -7.458 1.00 75.81 108 THR A O 1
ATOM 753 N N . VAL A 1 109 ? -1.929 -5.193 -6.171 1.00 76.38 109 VAL A N 1
ATOM 754 C CA . VAL A 1 109 ? -1.327 -6.336 -6.870 1.00 76.38 109 VAL A CA 1
ATOM 755 C C . VAL A 1 109 ? -1.848 -6.425 -8.299 1.00 76.38 109 VAL A C 1
ATOM 757 O O . VAL A 1 109 ? -1.052 -6.659 -9.197 1.00 76.38 109 VAL A O 1
ATOM 760 N N . GLY A 1 110 ? -3.141 -6.186 -8.540 1.00 72.62 110 GLY A N 1
ATOM 761 C CA . GLY A 1 110 ? -3.725 -6.247 -9.887 1.00 72.62 110 GLY A CA 1
ATOM 762 C C . GLY A 1 110 ? -2.995 -5.365 -10.915 1.00 72.62 110 GLY A C 1
ATOM 763 O O . GLY A 1 110 ? -2.504 -5.895 -11.908 1.00 72.62 110 GLY A O 1
ATOM 764 N N . PRO A 1 111 ? -2.859 -4.046 -10.682 1.00 67.94 111 PRO A N 1
ATOM 765 C CA . PRO A 1 111 ? -2.120 -3.140 -11.563 1.00 67.94 111 PRO A CA 1
ATOM 766 C C . PRO A 1 111 ? -0.637 -3.490 -11.719 1.00 67.94 111 PRO A C 1
ATOM 768 O O . PRO A 1 111 ? -0.107 -3.393 -12.822 1.00 67.94 111 PRO A O 1
ATOM 771 N N . VAL A 1 112 ? 0.034 -3.911 -10.640 1.00 67.62 112 VAL A N 1
ATOM 772 C CA . VAL A 1 112 ? 1.451 -4.309 -10.695 1.00 67.62 112 VAL A CA 1
ATOM 773 C C . VAL A 1 112 ? 1.609 -5.591 -11.515 1.00 67.62 112 VAL A C 1
ATOM 775 O O . VAL A 1 112 ? 2.429 -5.645 -12.421 1.00 67.62 112 VAL A O 1
ATOM 778 N N . VAL A 1 113 ? 0.780 -6.607 -11.288 1.00 68.19 113 VAL A N 1
ATOM 779 C CA . VAL A 1 113 ? 0.803 -7.848 -12.074 1.00 68.19 113 VAL A CA 1
ATOM 780 C C . VAL A 1 113 ? 0.431 -7.574 -13.530 1.00 68.19 113 VAL A C 1
ATOM 782 O O . VAL A 1 113 ? 1.117 -8.063 -14.418 1.00 68.19 113 VAL A O 1
ATOM 785 N N . ALA A 1 114 ? -0.588 -6.758 -13.803 1.00 63.97 114 ALA A N 1
ATOM 786 C CA . ALA A 1 114 ? -0.961 -6.400 -15.170 1.00 63.97 114 ALA A CA 1
ATOM 787 C C . ALA A 1 114 ? 0.174 -5.664 -15.904 1.00 63.97 114 ALA A C 1
ATOM 789 O O . ALA A 1 114 ? 0.493 -6.024 -17.032 1.00 63.97 114 ALA A O 1
ATOM 790 N N . GLY A 1 115 ? 0.837 -4.699 -15.259 1.00 65.06 115 GLY A N 1
ATOM 791 C CA . GLY A 1 115 ? 1.951 -3.966 -15.869 1.00 65.06 115 GLY A CA 1
ATOM 792 C C . GLY A 1 115 ? 3.193 -4.828 -16.126 1.00 65.06 115 GLY A C 1
ATOM 793 O O . GLY A 1 115 ? 3.865 -4.653 -17.135 1.00 65.06 115 GLY A O 1
ATOM 794 N N . PHE A 1 116 ? 3.492 -5.792 -15.250 1.00 61.34 116 PHE A N 1
ATOM 795 C CA . PHE A 1 116 ? 4.695 -6.627 -15.377 1.00 61.34 116 PHE A CA 1
ATOM 796 C C . PHE A 1 116 ? 4.493 -7.912 -16.180 1.00 61.34 116 PHE A C 1
ATOM 798 O O . PHE A 1 116 ? 5.395 -8.328 -16.901 1.00 61.34 116 PHE A O 1
ATOM 805 N N . VAL A 1 117 ? 3.345 -8.574 -16.027 1.00 57.72 117 VAL A N 1
ATOM 806 C CA . VAL A 1 117 ? 3.074 -9.890 -16.628 1.00 57.72 117 VAL A CA 1
ATOM 807 C C . VAL A 1 117 ? 2.411 -9.753 -17.995 1.00 57.72 117 VAL A C 1
ATOM 809 O O . VAL A 1 117 ? 2.684 -10.565 -18.873 1.00 57.72 117 VAL A O 1
ATOM 812 N N . LEU A 1 118 ? 1.560 -8.739 -18.196 1.00 53.47 118 LEU A N 1
ATOM 813 C CA . LEU A 1 118 ? 0.833 -8.558 -19.460 1.00 53.47 118 LEU A CA 1
ATOM 814 C C . LEU A 1 1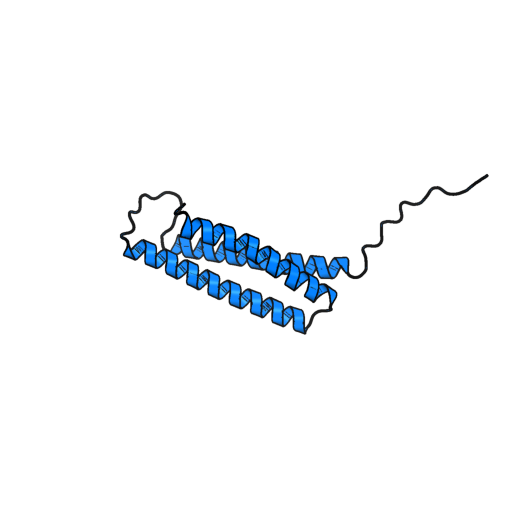18 ? 1.514 -7.572 -20.421 1.00 53.47 118 LEU A C 1
ATOM 816 O O . LEU A 1 118 ? 1.067 -7.455 -21.558 1.00 53.47 118 LEU A O 1
ATOM 820 N N . GLY A 1 119 ? 2.593 -6.901 -19.997 1.00 50.84 119 GLY A N 1
ATOM 821 C CA . GLY A 1 119 ? 3.388 -6.014 -20.856 1.00 50.84 119 GLY A CA 1
ATOM 822 C C . GLY A 1 119 ? 2.613 -4.826 -21.441 1.00 50.84 119 GLY A C 1
ATOM 823 O O . GLY A 1 119 ? 2.920 -4.409 -22.556 1.00 50.84 119 GLY A O 1
ATOM 824 N N . ALA A 1 120 ? 1.595 -4.336 -20.725 1.00 48.06 120 ALA A N 1
ATOM 825 C CA . ALA A 1 120 ? 0.763 -3.196 -21.121 1.00 48.06 120 ALA A CA 1
ATOM 826 C C . ALA A 1 120 ? 1.406 -1.834 -20.815 1.00 48.06 120 ALA A C 1
ATOM 828 O O . ALA A 1 120 ? 2.148 -1.739 -19.810 1.00 48.06 120 ALA A O 1
#

Foldseek 3Di:
DDDDDPDPPPPPQPPLNVLLQVLLVVLLVLLVVLLVQLVVLLVVLPVDDDDPPVQDPVSVVSSLVSSVVSNVVSLVVSVVVLVVCLVVDDPSNNNSNVVNNVVSCVVNVVVNCCVPVVVD

Secondary structure (DSSP, 8-state):
--------------TTHHHHHHHHHHHHHHHHHHHHHHHHHHHHTT--TT------HHHHHHHHHHHHHHHHHHHHHHHHHHHHHHHHS-HHHHHHHHHHHHHHHHHHHHHHHHHHHS--

pLDDT: mean 73.79, std 13.87, range [40.94, 88.69]

Radius of gyration: 21.31 Å; chains: 1; bounding box: 76×18×48 Å